Protein AF-W2DTQ2-F1 (afdb_monomer_lite)

Secondary structure (DSSP, 8-state):
---TTSPPTTSHHHHHHHHHHHHHHHHTT--EEEEEE--SSTT---EEEEEEEE-HHHHTSHHHHHHHHHHHHTSTT--EEEEETTEEEEE-SHHHHHHHHHHHHHHS----GGGGSSSS----

Structure (mmCIF, N/CA/C/O backbone):
data_AF-W2DTQ2-F1
#
_entry.id   AF-W2DTQ2-F1
#
loop_
_atom_site.group_PDB
_atom_site.id
_atom_site.type_symbol
_atom_site.label_atom_id
_atom_site.label_alt_id
_atom_site.label_comp_id
_atom_site.label_asym_id
_atom_site.label_entity_id
_atom_site.label_seq_id
_atom_site.pdbx_PDB_ins_code
_atom_site.Cartn_x
_atom_site.Cartn_y
_atom_site.Cartn_z
_atom_site.occupancy
_atom_site.B_iso_or_equiv
_atom_site.auth_seq_id
_atom_site.auth_comp_id
_atom_site.auth_asym_id
_atom_site.auth_atom_id
_atom_site.pdbx_PDB_model_num
ATOM 1 N N . MET A 1 1 ? 3.758 5.801 -0.368 1.00 63.28 1 MET A N 1
ATOM 2 C CA . MET A 1 1 ? 4.680 6.924 -0.637 1.00 63.28 1 MET A CA 1
ATOM 3 C C . MET A 1 1 ? 6.118 6.471 -0.472 1.00 63.28 1 MET A C 1
ATOM 5 O O . MET A 1 1 ? 6.414 5.742 0.471 1.00 63.28 1 MET A O 1
ATOM 9 N N . ARG A 1 2 ? 6.974 6.878 -1.415 1.00 70.88 2 ARG A N 1
ATOM 10 C CA . ARG A 1 2 ? 8.402 6.535 -1.449 1.00 70.88 2 ARG A CA 1
ATOM 11 C C . ARG A 1 2 ? 9.193 7.260 -0.356 1.00 70.88 2 ARG A C 1
ATOM 13 O O . ARG A 1 2 ? 8.832 8.379 0.010 1.00 70.88 2 ARG A O 1
ATOM 20 N N . ALA A 1 3 ? 10.290 6.655 0.081 1.00 70.38 3 ALA A N 1
ATOM 21 C CA . ALA A 1 3 ? 11.305 7.315 0.891 1.00 70.38 3 ALA A CA 1
ATOM 22 C C . ALA A 1 3 ? 12.194 8.241 0.029 1.00 70.38 3 ALA A C 1
ATOM 24 O O . ALA A 1 3 ? 12.260 8.075 -1.190 1.00 70.38 3 ALA A O 1
ATOM 25 N N . PRO A 1 4 ? 12.928 9.195 0.628 1.00 62.72 4 PRO A N 1
ATOM 26 C CA . PRO A 1 4 ? 13.914 10.011 -0.090 1.00 62.72 4 PRO A CA 1
ATOM 27 C C . PRO A 1 4 ? 15.046 9.184 -0.721 1.00 62.72 4 PRO A C 1
ATOM 29 O O . PRO A 1 4 ? 15.583 9.582 -1.748 1.00 62.72 4 PRO A O 1
ATOM 32 N N . ASP A 1 5 ? 15.364 8.037 -0.115 1.00 63.12 5 ASP A N 1
ATOM 33 C CA . ASP A 1 5 ? 16.403 7.086 -0.542 1.00 63.12 5 ASP A CA 1
ATOM 34 C C . ASP A 1 5 ? 15.857 5.984 -1.479 1.00 63.12 5 ASP A C 1
ATOM 36 O O . ASP A 1 5 ? 16.544 5.035 -1.858 1.00 63.12 5 ASP A O 1
ATOM 40 N N . ASP A 1 6 ? 14.577 6.058 -1.859 1.00 57.47 6 ASP A N 1
ATOM 41 C CA . ASP A 1 6 ? 14.066 5.177 -2.903 1.00 57.47 6 ASP A CA 1
ATOM 42 C C . ASP A 1 6 ? 14.686 5.525 -4.260 1.00 57.47 6 ASP A C 1
ATOM 44 O O . ASP A 1 6 ? 14.939 6.691 -4.577 1.00 57.47 6 ASP A O 1
ATOM 48 N N . ALA A 1 7 ? 14.894 4.494 -5.088 1.00 61.19 7 ALA A N 1
ATOM 49 C CA . ALA A 1 7 ? 15.262 4.693 -6.482 1.00 61.19 7 ALA A CA 1
ATOM 50 C C . ALA A 1 7 ? 14.224 5.601 -7.166 1.00 61.19 7 ALA A C 1
ATOM 52 O O . ALA A 1 7 ? 13.090 5.752 -6.694 1.00 61.19 7 ALA A O 1
ATOM 53 N N . ALA A 1 8 ? 14.605 6.222 -8.286 1.00 65.25 8 ALA A N 1
ATOM 54 C CA . ALA A 1 8 ? 13.706 7.100 -9.032 1.00 65.25 8 ALA A CA 1
ATOM 55 C C . ALA A 1 8 ? 12.325 6.438 -9.228 1.00 65.25 8 ALA A C 1
ATOM 57 O O . ALA A 1 8 ? 12.242 5.229 -9.423 1.00 65.25 8 ALA A O 1
ATOM 58 N N . ALA A 1 9 ? 11.236 7.218 -9.198 1.00 58.84 9 ALA A N 1
ATOM 59 C CA . ALA A 1 9 ? 9.863 6.680 -9.222 1.00 58.84 9 ALA A CA 1
ATOM 60 C C . ALA A 1 9 ? 9.577 5.744 -10.417 1.00 58.84 9 ALA A C 1
ATOM 62 O O . ALA A 1 9 ? 8.736 4.858 -10.314 1.00 58.84 9 ALA A O 1
ATOM 63 N N . PHE A 1 10 ? 10.308 5.898 -11.524 1.00 66.12 10 PHE A N 1
ATOM 64 C CA . PHE A 1 10 ? 10.242 5.033 -12.711 1.00 66.12 10 PHE A CA 1
ATOM 65 C C . PHE A 1 10 ? 11.546 4.257 -12.962 1.00 66.12 10 PHE A C 1
ATOM 67 O O . PHE A 1 10 ? 11.753 3.708 -14.038 1.00 66.12 10 PHE A O 1
ATOM 74 N N . GLY A 1 11 ? 12.435 4.217 -11.970 1.00 70.06 11 GLY A N 1
ATOM 75 C CA . GLY A 1 11 ? 13.646 3.410 -11.980 1.00 70.06 11 GLY A CA 1
ATOM 76 C C . GLY A 1 11 ? 13.314 1.921 -11.944 1.00 70.06 11 GLY A C 1
ATOM 77 O O . GLY A 1 11 ? 12.298 1.507 -11.382 1.00 70.06 11 GLY A O 1
ATOM 78 N N . VAL A 1 12 ? 14.186 1.120 -12.553 1.00 76.06 12 VAL A N 1
ATOM 79 C CA . VAL A 1 12 ? 13.974 -0.320 -12.757 1.00 76.06 12 VAL A CA 1
ATOM 80 C C . VAL A 1 12 ? 13.713 -1.044 -11.434 1.00 76.06 12 VAL A C 1
ATOM 82 O O . VAL A 1 12 ? 12.747 -1.799 -11.346 1.00 76.06 12 VAL A O 1
ATOM 85 N N . ASP A 1 13 ? 14.499 -0.753 -10.394 1.00 78.56 13 ASP A N 1
ATOM 86 C CA . ASP A 1 13 ? 14.393 -1.407 -9.085 1.00 78.56 13 ASP A C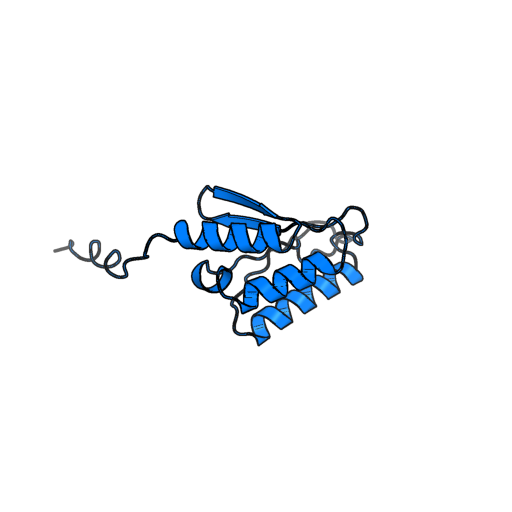A 1
ATOM 87 C C . ASP A 1 13 ? 13.073 -1.097 -8.370 1.00 78.56 13 ASP A C 1
ATOM 89 O O . ASP A 1 13 ? 12.388 -2.002 -7.899 1.00 78.56 13 ASP A O 1
ATOM 93 N N . TYR A 1 14 ? 12.651 0.172 -8.353 1.00 76.00 14 TYR A N 1
ATOM 94 C CA . TYR A 1 14 ? 11.390 0.550 -7.711 1.00 76.00 14 TYR A CA 1
ATOM 95 C C . TYR A 1 14 ? 10.185 -0.031 -8.463 1.00 76.00 14 TYR A C 1
ATOM 97 O O . TYR A 1 14 ? 9.237 -0.523 -7.854 1.00 76.00 14 TYR A O 1
ATOM 105 N N . GLN A 1 15 ? 10.237 -0.053 -9.798 1.00 84.69 15 GLN A N 1
ATOM 106 C CA . GLN A 1 15 ? 9.197 -0.683 -10.612 1.00 84.69 15 GLN A CA 1
ATOM 107 C C . GLN A 1 15 ? 9.151 -2.208 -10.421 1.00 84.69 15 GLN A C 1
ATOM 109 O O . GLN A 1 15 ? 8.066 -2.787 -10.476 1.00 84.69 15 GLN A O 1
ATOM 114 N N . ALA A 1 16 ? 10.292 -2.868 -10.193 1.00 85.06 16 ALA A N 1
ATOM 115 C CA . ALA A 1 16 ? 10.333 -4.286 -9.844 1.00 85.06 16 ALA A CA 1
ATOM 116 C C . ALA A 1 16 ? 9.641 -4.539 -8.497 1.00 85.06 16 ALA A C 1
ATOM 118 O O . ALA A 1 16 ? 8.721 -5.354 -8.444 1.00 85.06 16 ALA A O 1
ATOM 119 N N . GLU A 1 17 ? 9.964 -3.757 -7.462 1.00 84.06 17 GLU A N 1
ATOM 120 C CA . GLU A 1 17 ? 9.322 -3.880 -6.146 1.00 84.06 17 GLU A CA 1
ATOM 121 C C . GLU A 1 17 ? 7.799 -3.673 -6.209 1.00 84.06 17 GLU A C 1
ATOM 123 O O . GLU A 1 17 ? 7.040 -4.410 -5.579 1.00 84.06 17 GLU A O 1
ATOM 128 N N . LEU A 1 18 ? 7.326 -2.691 -6.986 1.00 84.56 18 LEU A N 1
ATOM 129 C CA . LEU A 1 18 ? 5.889 -2.443 -7.148 1.00 84.56 18 LEU A CA 1
ATOM 130 C C . LEU A 1 18 ? 5.180 -3.585 -7.895 1.00 84.56 18 LEU A C 1
ATOM 132 O O . LEU A 1 18 ? 4.041 -3.922 -7.562 1.00 84.56 18 LEU A O 1
ATOM 136 N N . ARG A 1 19 ? 5.843 -4.218 -8.874 1.00 86.75 19 ARG A N 1
ATOM 137 C CA . ARG A 1 19 ? 5.313 -5.411 -9.555 1.00 86.75 19 ARG A CA 1
ATOM 138 C C . ARG A 1 19 ? 5.290 -6.628 -8.638 1.00 86.75 19 ARG A C 1
ATOM 140 O O . ARG A 1 19 ? 4.317 -7.375 -8.678 1.00 86.75 19 ARG A O 1
ATOM 147 N N . GLU A 1 20 ? 6.315 -6.821 -7.813 1.00 87.81 20 GLU A N 1
ATOM 148 C CA . GLU A 1 20 ? 6.352 -7.904 -6.826 1.00 87.81 20 GLU A CA 1
ATOM 149 C C . GLU A 1 20 ? 5.269 -7.737 -5.761 1.00 87.81 20 GLU A C 1
ATOM 151 O O . GLU A 1 20 ? 4.603 -8.707 -5.401 1.00 87.81 20 GLU A O 1
ATOM 156 N N . LEU A 1 21 ? 5.054 -6.514 -5.266 1.00 84.56 21 LEU A N 1
ATOM 157 C CA . LEU A 1 21 ? 3.953 -6.219 -4.349 1.00 84.56 21 LEU A CA 1
ATOM 158 C C . LEU A 1 21 ? 2.609 -6.554 -5.002 1.00 84.56 21 LEU A C 1
ATOM 160 O O . LEU A 1 21 ? 1.766 -7.201 -4.379 1.00 84.56 21 LEU A O 1
ATOM 164 N N . LYS A 1 22 ? 2.439 -6.163 -6.273 1.00 85.50 22 LYS A N 1
ATOM 165 C CA . LYS A 1 22 ? 1.219 -6.447 -7.024 1.00 85.50 22 LYS A CA 1
ATOM 166 C C . LYS A 1 22 ? 0.959 -7.955 -7.136 1.00 85.50 22 LYS A C 1
ATOM 168 O O . LYS A 1 22 ? -0.114 -8.425 -6.772 1.00 85.50 22 LYS A O 1
ATOM 173 N N . GLN A 1 23 ? 1.962 -8.710 -7.574 1.00 87.12 23 GLN A N 1
ATOM 174 C CA . GLN A 1 23 ? 1.858 -10.161 -7.747 1.00 87.12 23 GLN A CA 1
ATOM 175 C C . GLN A 1 23 ? 1.578 -10.890 -6.430 1.00 87.12 23 GLN A C 1
ATOM 177 O O . GLN A 1 23 ? 0.781 -11.824 -6.409 1.00 87.12 23 GLN A O 1
ATOM 182 N N . GLN A 1 24 ? 2.193 -10.461 -5.324 1.00 85.06 24 GLN A N 1
ATOM 183 C CA . GLN A 1 24 ? 1.933 -11.045 -4.005 1.00 85.06 24 GLN A CA 1
ATOM 184 C C . GLN A 1 24 ? 0.498 -10.796 -3.539 1.00 85.06 24 GLN A C 1
ATOM 186 O O . GLN A 1 24 ? -0.131 -11.705 -3.001 1.00 85.06 24 GLN A O 1
ATOM 191 N N . ALA A 1 25 ? -0.035 -9.592 -3.761 1.00 82.56 25 ALA A N 1
ATOM 192 C CA . ALA A 1 25 ? -1.416 -9.288 -3.410 1.00 82.56 25 ALA A CA 1
ATOM 193 C C . ALA A 1 25 ? -2.403 -10.110 -4.255 1.00 82.56 25 ALA A C 1
ATOM 195 O O . ALA A 1 25 ? -3.287 -10.762 -3.703 1.00 82.56 25 ALA A O 1
ATOM 196 N N . GLU A 1 26 ? -2.206 -10.167 -5.574 1.00 83.69 26 GLU A N 1
ATOM 197 C CA . GLU A 1 26 ? -3.055 -10.963 -6.471 1.00 83.69 26 GLU A CA 1
ATOM 198 C C . GLU A 1 26 ? -2.976 -12.466 -6.166 1.00 83.69 26 GLU A C 1
ATOM 200 O O . GLU A 1 26 ? -4.003 -13.140 -6.115 1.00 83.69 26 GLU A O 1
ATOM 205 N N . GLY A 1 27 ? -1.776 -12.994 -5.894 1.00 82.00 27 GLY A N 1
ATOM 206 C CA . GLY A 1 27 ? -1.573 -14.395 -5.509 1.00 82.00 27 GLY A CA 1
ATOM 207 C C . GLY A 1 27 ? -2.229 -14.764 -4.175 1.00 82.00 27 GLY A C 1
ATOM 208 O O . GLY A 1 27 ? -2.575 -15.921 -3.954 1.00 82.00 27 GLY A O 1
ATOM 209 N N . ALA A 1 28 ? -2.457 -13.777 -3.309 1.00 78.81 28 ALA A N 1
ATOM 210 C CA . ALA A 1 28 ? -3.209 -13.922 -2.069 1.00 78.81 28 ALA A CA 1
ATOM 211 C C . ALA A 1 28 ? -4.731 -13.723 -2.242 1.00 78.81 28 ALA A C 1
ATOM 213 O O . ALA A 1 28 ? -5.461 -13.687 -1.250 1.00 78.81 28 ALA A O 1
ATOM 214 N N . GLY A 1 29 ? -5.217 -13.590 -3.481 1.00 78.38 29 GLY A N 1
ATOM 215 C CA . GLY A 1 29 ? -6.630 -13.370 -3.794 1.00 78.38 29 GLY A CA 1
ATOM 216 C C . GLY A 1 29 ? -7.108 -11.939 -3.542 1.00 78.38 29 GLY A C 1
ATOM 217 O O . GLY A 1 29 ? -8.314 -11.704 -3.502 1.00 78.38 29 GLY A O 1
ATOM 218 N N . ILE A 1 30 ? -6.186 -10.987 -3.360 1.00 80.62 30 ILE A N 1
ATOM 219 C CA . ILE A 1 30 ? -6.517 -9.583 -3.127 1.00 80.62 30 ILE A CA 1
ATOM 220 C C . ILE A 1 30 ? -6.633 -8.874 -4.476 1.00 80.62 30 ILE A C 1
ATOM 222 O O . ILE A 1 30 ? -5.668 -8.779 -5.238 1.00 80.62 30 ILE A O 1
ATOM 226 N N . GLN A 1 31 ? -7.807 -8.321 -4.757 1.00 80.62 31 GLN A N 1
ATOM 227 C CA . GLN A 1 31 ? -8.034 -7.509 -5.943 1.00 80.62 31 GLN A CA 1
ATOM 228 C C . GLN A 1 31 ? -7.481 -6.097 -5.717 1.00 80.62 31 GLN A C 1
ATOM 230 O O . GLN A 1 31 ? -8.032 -5.305 -4.950 1.00 80.62 31 GLN A O 1
ATOM 235 N N . ILE A 1 32 ? -6.386 -5.785 -6.409 1.00 81.81 32 ILE A N 1
ATOM 236 C CA . ILE A 1 32 ? -5.722 -4.479 -6.387 1.00 81.81 32 ILE A CA 1
ATOM 237 C C . ILE A 1 32 ? -5.754 -3.850 -7.781 1.00 81.81 32 ILE A C 1
ATOM 239 O O . ILE A 1 32 ? -5.470 -4.502 -8.784 1.00 81.81 32 ILE A O 1
ATOM 243 N N . SER A 1 33 ? -6.069 -2.563 -7.851 1.00 82.62 33 SER A N 1
ATOM 244 C CA . SER A 1 33 ? -5.999 -1.774 -9.083 1.00 82.62 33 SER A CA 1
ATOM 245 C C . SER A 1 33 ? -4.847 -0.776 -8.965 1.00 82.62 33 SER A C 1
ATOM 247 O O . SER A 1 33 ? -4.954 0.175 -8.193 1.00 82.62 33 SER A O 1
ATOM 249 N N . PRO A 1 34 ? -3.715 -0.996 -9.651 1.00 84.00 34 PRO A N 1
ATOM 250 C CA . PRO A 1 34 ? -2.606 -0.051 -9.630 1.00 84.00 34 PRO A CA 1
ATOM 251 C C . PRO A 1 34 ? -2.916 1.221 -10.426 1.00 84.00 34 PRO A C 1
ATOM 253 O O . PRO A 1 34 ? -3.488 1.154 -11.515 1.00 84.00 34 PRO A O 1
ATOM 256 N N . SER A 1 35 ? -2.442 2.361 -9.930 1.00 82.06 35 SER A N 1
ATOM 257 C CA . SER A 1 35 ? -2.428 3.617 -10.680 1.00 82.06 35 SER A CA 1
ATOM 258 C C . SER A 1 35 ? -1.151 3.722 -11.522 1.00 82.06 35 SER A C 1
ATOM 260 O O . SER A 1 35 ? -0.039 3.437 -11.060 1.00 82.06 35 SER A O 1
ATOM 262 N N . PHE A 1 36 ? -1.308 4.159 -12.770 1.00 80.19 36 PHE A N 1
ATOM 263 C CA . PHE A 1 36 ? -0.211 4.351 -13.716 1.00 80.19 36 PHE A CA 1
ATOM 264 C C . PHE A 1 36 ? -0.070 5.822 -14.089 1.00 80.19 36 PHE A C 1
ATOM 266 O O . PHE A 1 36 ? -1.060 6.501 -14.351 1.00 80.19 36 PHE A O 1
ATOM 273 N N . ALA A 1 37 ? 1.171 6.295 -14.167 1.00 78.81 37 ALA A N 1
ATOM 274 C CA . ALA A 1 37 ? 1.489 7.557 -14.820 1.00 78.81 37 ALA A CA 1
ATOM 275 C C . ALA A 1 37 ? 1.984 7.268 -16.236 1.00 78.81 37 ALA A C 1
ATOM 277 O O . ALA A 1 37 ? 2.889 6.452 -16.421 1.00 78.81 37 ALA A O 1
ATOM 278 N N . VAL A 1 38 ? 1.405 7.955 -17.219 1.00 73.38 38 VAL A N 1
ATOM 279 C CA . VAL A 1 38 ? 1.851 7.946 -18.615 1.00 73.38 38 VAL A CA 1
ATOM 280 C C . VAL A 1 38 ? 2.340 9.350 -18.943 1.00 73.38 38 VAL A C 1
ATOM 282 O O . VAL A 1 38 ? 1.653 10.325 -18.644 1.00 73.38 38 VAL A O 1
ATOM 285 N N . PHE A 1 39 ? 3.533 9.457 -19.520 1.00 70.81 39 PHE A N 1
ATOM 286 C CA . PHE A 1 39 ? 4.107 10.736 -19.923 1.00 70.81 39 PHE A CA 1
ATOM 287 C C . PHE A 1 39 ? 4.064 10.871 -21.437 1.00 70.81 39 PHE A C 1
ATOM 289 O O . PHE A 1 39 ? 4.364 9.923 -22.157 1.00 70.81 39 PHE A O 1
ATOM 296 N N . ASP A 1 40 ? 3.742 12.072 -21.907 1.00 64.44 40 ASP A N 1
ATOM 297 C CA . ASP A 1 40 ? 3.663 12.405 -23.332 1.00 64.44 40 ASP A CA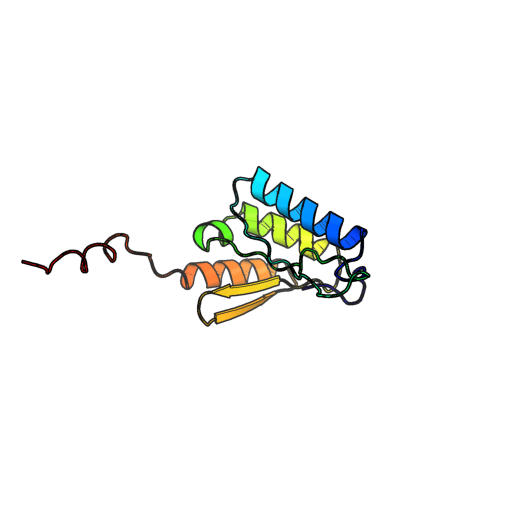 1
ATOM 298 C C . ASP A 1 40 ? 5.046 12.765 -23.909 1.00 64.44 40 ASP A C 1
ATOM 300 O O . ASP A 1 40 ? 5.241 13.783 -24.569 1.00 64.44 40 ASP A O 1
ATOM 304 N N . SER A 1 41 ? 6.068 11.974 -23.565 1.00 65.44 41 SER A N 1
ATOM 305 C CA . SER A 1 41 ? 7.438 12.186 -24.035 1.00 65.44 41 SER A CA 1
ATOM 306 C C . SER A 1 41 ? 8.066 10.869 -24.487 1.00 65.44 41 SER A C 1
ATOM 308 O O . SER A 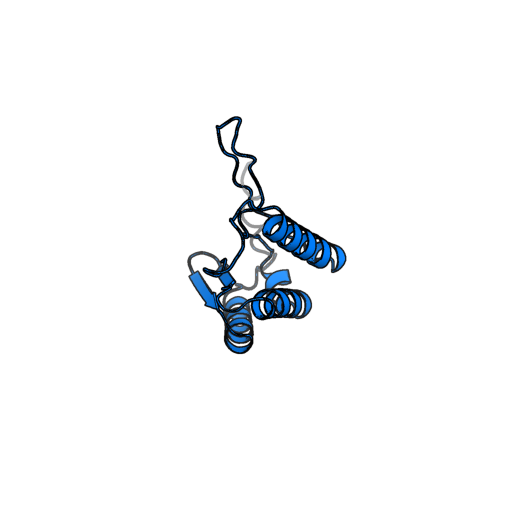1 41 ? 8.037 9.895 -23.732 1.00 65.44 41 SER A O 1
ATOM 310 N N . PRO A 1 42 ? 8.702 10.831 -25.674 1.00 57.50 42 PRO A N 1
ATOM 311 C CA . PRO A 1 42 ? 9.297 9.615 -26.231 1.00 57.50 42 PRO A CA 1
ATOM 312 C C . PRO A 1 42 ? 10.447 9.053 -25.381 1.00 57.50 42 PRO A C 1
ATOM 314 O O . PRO A 1 42 ? 10.801 7.886 -25.526 1.00 57.50 42 PRO A O 1
ATOM 317 N N . SER A 1 43 ? 11.014 9.862 -24.482 1.00 60.12 43 SER A N 1
ATOM 318 C CA . SER A 1 43 ? 12.108 9.470 -23.584 1.00 60.12 43 SER A CA 1
ATOM 319 C C . SER A 1 43 ? 11.636 9.079 -22.178 1.00 60.12 43 SER A C 1
ATOM 321 O O . SER A 1 43 ? 12.454 8.652 -21.365 1.00 60.12 43 SER A O 1
ATOM 323 N N . ALA A 1 44 ? 10.349 9.248 -21.858 1.00 61.12 44 ALA A N 1
ATOM 324 C CA . ALA A 1 44 ? 9.797 8.978 -20.535 1.00 61.12 44 ALA A CA 1
ATOM 325 C C . ALA A 1 44 ? 8.860 7.766 -20.592 1.00 61.12 44 ALA A C 1
ATOM 327 O O . ALA A 1 44 ? 7.680 7.879 -20.917 1.00 61.12 44 ALA A O 1
ATOM 328 N N . SER A 1 45 ? 9.378 6.587 -20.245 1.00 61.91 45 SER A N 1
ATOM 329 C CA . SER A 1 45 ? 8.533 5.415 -20.030 1.00 61.91 45 SER A CA 1
ATOM 330 C C . SER A 1 45 ? 7.693 5.623 -18.768 1.00 61.91 45 SER A C 1
ATOM 332 O O . SER A 1 45 ? 8.240 5.751 -17.670 1.00 61.91 45 SER A O 1
ATOM 334 N N . GLY A 1 46 ? 6.370 5.664 -18.929 1.00 69.00 46 GLY A N 1
ATOM 335 C CA . GLY A 1 46 ? 5.425 5.627 -17.815 1.00 69.00 46 GLY A CA 1
ATOM 336 C C . GLY A 1 46 ? 5.561 4.357 -16.968 1.00 69.00 46 GLY A C 1
ATOM 337 O O . GLY A 1 46 ? 6.258 3.407 -17.332 1.00 69.00 46 GLY A O 1
ATOM 338 N N . GLY A 1 47 ? 4.884 4.317 -15.825 1.00 80.50 47 GLY A N 1
ATOM 339 C CA . GLY A 1 47 ? 4.967 3.179 -14.913 1.00 80.50 47 GLY A CA 1
ATOM 340 C C . GLY A 1 47 ? 4.036 3.288 -13.716 1.00 80.50 47 GLY A C 1
ATOM 341 O O . GLY A 1 47 ? 3.209 4.198 -13.628 1.00 80.50 47 GLY A O 1
ATOM 342 N N . LEU A 1 48 ? 4.172 2.335 -12.796 1.00 81.94 48 LEU A N 1
ATOM 343 C CA . LEU A 1 48 ? 3.403 2.302 -11.555 1.00 81.94 48 LEU A CA 1
ATOM 344 C C . LEU A 1 48 ? 3.771 3.513 -10.695 1.00 81.94 48 LEU A C 1
ATOM 346 O O . LEU A 1 48 ? 4.953 3.778 -10.481 1.00 81.94 48 LEU A O 1
ATOM 350 N N . THR A 1 49 ? 2.773 4.228 -10.177 1.00 81.12 49 THR A N 1
ATOM 351 C CA . THR A 1 49 ? 2.998 5.414 -9.327 1.00 81.12 49 THR A CA 1
ATOM 352 C C . THR A 1 49 ? 3.306 5.058 -7.871 1.00 81.12 49 THR A C 1
ATOM 354 O O . THR A 1 49 ? 3.718 5.919 -7.094 1.00 81.12 49 THR A O 1
ATOM 357 N N . GLY A 1 50 ? 3.098 3.793 -7.491 1.00 78.50 50 GLY A N 1
ATOM 358 C CA . GLY A 1 50 ? 3.109 3.338 -6.100 1.00 78.50 50 GLY A CA 1
ATOM 359 C C . GLY A 1 50 ? 1.777 3.551 -5.375 1.00 78.50 50 GLY A C 1
ATOM 360 O O . GLY A 1 50 ? 1.702 3.319 -4.169 1.00 78.50 50 GLY A O 1
ATOM 361 N N . GLU A 1 51 ? 0.737 3.983 -6.091 1.00 79.81 51 GLU A N 1
ATOM 362 C CA . GLU A 1 51 ? -0.640 4.033 -5.606 1.00 79.81 51 GLU A CA 1
ATOM 363 C C . GLU A 1 51 ? -1.410 2.792 -6.079 1.00 79.81 51 GLU A C 1
ATOM 365 O O . GLU A 1 51 ? -1.322 2.386 -7.242 1.00 79.81 51 GLU A O 1
ATOM 370 N N . PHE A 1 52 ? -2.151 2.181 -5.154 1.00 80.69 52 PHE A N 1
ATOM 371 C CA . PHE A 1 52 ? -2.973 1.001 -5.397 1.00 80.69 52 PHE A CA 1
ATOM 372 C C . PHE A 1 52 ? -4.343 1.205 -4.761 1.00 80.69 52 PHE A C 1
ATOM 374 O O . PHE A 1 52 ? -4.447 1.611 -3.604 1.00 80.69 52 PHE A O 1
ATOM 381 N N . ILE A 1 53 ? -5.386 0.879 -5.512 1.00 79.75 53 ILE A N 1
ATOM 382 C CA . ILE A 1 53 ? -6.775 0.945 -5.076 1.00 79.75 53 ILE A CA 1
ATOM 383 C C . ILE A 1 53 ? -7.225 -0.472 -4.723 1.00 79.75 53 ILE A C 1
ATOM 385 O O . ILE A 1 53 ? -7.064 -1.399 -5.518 1.00 79.75 53 ILE A O 1
ATOM 389 N N . VAL A 1 54 ? -7.795 -0.642 -3.535 1.00 77.56 54 VAL A N 1
ATOM 390 C CA . VAL A 1 54 ? -8.316 -1.918 -3.028 1.00 77.56 54 VAL A CA 1
ATOM 391 C C . VAL A 1 54 ? -9.724 -1.739 -2.492 1.00 77.56 54 VAL A C 1
ATOM 393 O O . VAL A 1 54 ? -10.072 -0.673 -1.985 1.00 77.56 54 VAL A O 1
ATOM 396 N N . SER A 1 55 ? -10.535 -2.794 -2.552 1.00 74.38 55 SER A N 1
ATOM 397 C CA . SER A 1 55 ? -11.822 -2.804 -1.857 1.00 74.38 55 SER A CA 1
ATOM 398 C C . SER A 1 55 ? -11.597 -2.730 -0.349 1.00 74.38 55 SER A C 1
ATOM 400 O O . SER A 1 55 ? -10.786 -3.480 0.196 1.00 74.38 55 SER A O 1
ATOM 402 N N . VAL A 1 56 ? -12.357 -1.881 0.345 1.00 67.00 56 VAL A N 1
ATOM 403 C CA . VAL A 1 56 ? -12.191 -1.660 1.791 1.00 67.00 56 VAL A CA 1
ATOM 404 C C . VAL A 1 56 ? -12.346 -2.961 2.590 1.00 67.00 56 VAL A C 1
ATOM 406 O O . VAL A 1 56 ? -11.553 -3.220 3.489 1.00 67.00 56 VAL A O 1
ATOM 409 N N . ALA A 1 57 ? -13.275 -3.838 2.192 1.00 68.94 57 ALA A N 1
ATOM 410 C CA . ALA A 1 57 ? -13.459 -5.162 2.795 1.00 68.94 57 ALA A CA 1
ATOM 411 C C . ALA A 1 57 ? -12.195 -6.048 2.743 1.00 68.94 57 ALA A C 1
ATOM 413 O O . ALA A 1 57 ? -11.957 -6.840 3.651 1.00 68.94 57 ALA A O 1
ATOM 414 N N . GLN A 1 58 ? -11.368 -5.894 1.705 1.00 70.06 58 GLN A N 1
ATOM 415 C CA . GLN A 1 58 ? -10.104 -6.619 1.558 1.00 70.06 58 GLN A CA 1
ATOM 416 C C . GLN A 1 58 ? -8.966 -5.894 2.279 1.00 70.06 58 GLN A C 1
ATOM 418 O O . GLN A 1 58 ? -8.144 -6.535 2.931 1.00 70.06 58 GLN A O 1
ATOM 423 N N . ALA A 1 59 ? -8.955 -4.557 2.214 1.00 67.62 59 ALA A N 1
ATOM 424 C CA . ALA A 1 59 ? -7.941 -3.700 2.824 1.00 67.62 59 ALA A CA 1
ATOM 425 C C . ALA A 1 59 ? -7.799 -3.925 4.333 1.00 67.62 59 ALA A C 1
ATOM 427 O O . ALA A 1 59 ? -6.706 -3.818 4.878 1.00 67.62 59 ALA A O 1
ATOM 428 N N . VAL A 1 60 ? -8.905 -4.270 4.993 1.00 67.56 60 VAL A N 1
ATOM 429 C CA . VAL A 1 60 ? -8.962 -4.503 6.439 1.00 67.56 60 VAL A CA 1
ATOM 430 C C . VAL A 1 60 ? -8.646 -5.947 6.861 1.00 67.56 60 VAL A C 1
ATOM 432 O O . VAL A 1 60 ? -8.709 -6.279 8.053 1.00 67.56 60 VAL A O 1
ATOM 435 N N . GLY A 1 61 ? -8.333 -6.813 5.893 1.00 70.44 61 GLY A N 1
ATOM 436 C CA . GLY A 1 61 ? -7.973 -8.208 6.108 1.00 70.44 61 GLY A CA 1
ATOM 437 C C . GLY A 1 61 ? -6.518 -8.378 6.569 1.00 70.44 61 GLY A C 1
ATOM 438 O O . GLY A 1 61 ? -5.639 -7.637 6.129 1.00 70.44 61 GLY A O 1
ATOM 439 N N . PRO A 1 62 ? -6.224 -9.389 7.410 1.00 72.75 62 PRO A N 1
ATOM 440 C CA . PRO A 1 62 ? -4.893 -9.583 7.995 1.00 72.75 62 PRO A CA 1
ATOM 441 C C . PRO A 1 62 ? -3.794 -9.767 6.940 1.00 72.75 62 PRO A C 1
ATOM 443 O O . PRO A 1 62 ? -2.668 -9.322 7.141 1.00 72.75 62 PRO A O 1
ATOM 446 N N . VAL A 1 63 ? -4.127 -10.365 5.793 1.00 77.81 63 VAL A N 1
ATOM 447 C CA . VAL A 1 63 ? -3.177 -10.603 4.699 1.00 77.81 63 VAL A CA 1
ATOM 448 C C . VAL A 1 63 ? -2.696 -9.293 4.070 1.00 77.81 63 VAL A C 1
ATOM 450 O O . VAL A 1 63 ? -1.493 -9.111 3.885 1.00 77.81 63 VAL A O 1
ATOM 453 N N . VAL A 1 64 ? -3.607 -8.350 3.801 1.00 74.25 64 VAL A N 1
ATOM 454 C CA . VAL A 1 64 ? -3.253 -7.032 3.248 1.00 74.25 64 VAL A CA 1
ATOM 455 C C . VAL A 1 64 ? -2.390 -6.255 4.239 1.00 74.25 64 VAL A C 1
ATOM 457 O O . VAL A 1 64 ? -1.340 -5.734 3.860 1.00 74.25 64 VAL A O 1
ATOM 460 N N . THR A 1 65 ? -2.774 -6.243 5.518 1.00 75.25 65 THR A N 1
ATOM 461 C CA . THR A 1 65 ? -2.008 -5.581 6.584 1.00 75.25 65 THR A CA 1
ATOM 462 C C . THR A 1 65 ? -0.574 -6.101 6.660 1.00 75.25 65 THR A C 1
ATOM 464 O O . THR A 1 65 ? 0.368 -5.310 6.725 1.00 75.25 65 THR A O 1
ATOM 467 N N . THR A 1 66 ? -0.383 -7.423 6.613 1.00 81.81 66 THR A N 1
ATOM 468 C CA . THR A 1 66 ? 0.952 -8.032 6.644 1.00 81.81 66 THR A CA 1
ATOM 469 C C . THR A 1 66 ? 1.782 -7.651 5.421 1.00 81.81 66 THR A C 1
ATOM 471 O O . THR A 1 66 ? 2.936 -7.258 5.583 1.00 81.81 66 THR A O 1
ATOM 474 N N . LEU A 1 67 ? 1.213 -7.715 4.212 1.00 81.25 67 LEU A N 1
ATOM 475 C CA . LEU A 1 67 ? 1.931 -7.358 2.983 1.00 81.25 67 LEU A CA 1
ATOM 476 C C . LEU A 1 67 ? 2.396 -5.895 2.997 1.00 81.25 67 LEU A C 1
ATOM 478 O O . LEU A 1 67 ? 3.550 -5.607 2.674 1.00 81.25 67 LEU A O 1
ATOM 482 N N . ILE A 1 68 ? 1.529 -4.976 3.430 1.00 79.12 68 ILE A N 1
ATOM 483 C CA . ILE A 1 68 ? 1.853 -3.548 3.521 1.00 79.12 68 ILE A CA 1
ATOM 484 C C . ILE A 1 68 ? 2.924 -3.292 4.588 1.00 79.12 68 ILE A C 1
ATOM 486 O O . ILE A 1 68 ? 3.880 -2.559 4.328 1.00 79.12 68 ILE A O 1
ATOM 490 N N . ALA A 1 69 ? 2.800 -3.912 5.766 1.00 80.50 69 ALA A N 1
ATOM 491 C CA . ALA A 1 69 ? 3.788 -3.774 6.832 1.00 80.50 69 ALA A CA 1
ATOM 492 C C . ALA A 1 69 ? 5.175 -4.252 6.374 1.00 80.50 69 AL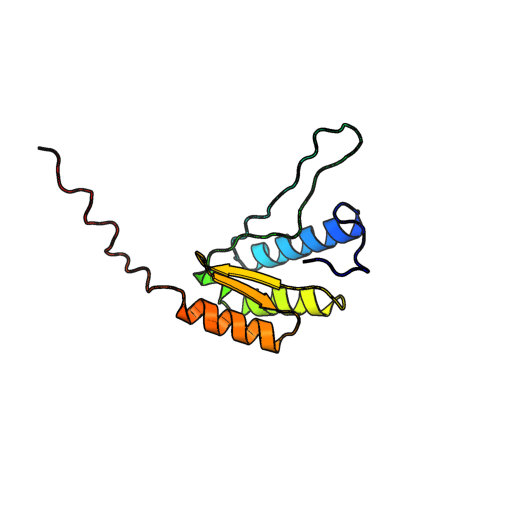A A C 1
ATOM 494 O O . ALA A 1 69 ? 6.158 -3.541 6.563 1.00 80.50 69 ALA A O 1
ATOM 495 N N . VAL A 1 70 ? 5.250 -5.402 5.692 1.00 83.06 70 VAL A N 1
ATOM 496 C CA . VAL A 1 70 ? 6.502 -5.912 5.111 1.00 83.06 70 VAL A CA 1
ATOM 497 C C . VAL A 1 70 ? 7.080 -4.926 4.095 1.00 83.06 70 VAL A C 1
ATOM 499 O O . VAL A 1 70 ? 8.278 -4.652 4.128 1.00 83.06 70 VAL A O 1
ATOM 502 N N . TRP A 1 71 ? 6.256 -4.366 3.206 1.00 80.56 71 TRP A N 1
ATOM 503 C CA . TRP A 1 71 ? 6.717 -3.414 2.192 1.00 80.56 71 TRP A CA 1
ATOM 504 C C . TRP A 1 71 ? 7.279 -2.117 2.794 1.00 80.56 71 TRP A C 1
ATOM 506 O O . TRP A 1 71 ? 8.306 -1.619 2.319 1.00 80.56 71 TRP A O 1
ATOM 516 N N . ILE A 1 72 ? 6.649 -1.599 3.854 1.00 79.56 72 ILE A N 1
ATOM 517 C CA . ILE A 1 72 ? 7.123 -0.416 4.587 1.00 79.56 72 ILE A CA 1
ATOM 518 C C . ILE A 1 72 ? 8.419 -0.721 5.336 1.00 79.56 72 ILE A C 1
ATOM 520 O O . ILE A 1 72 ? 9.375 0.042 5.231 1.00 79.56 72 ILE A O 1
ATOM 524 N N . SER A 1 73 ? 8.502 -1.858 6.032 1.00 78.50 73 SER A N 1
ATOM 525 C CA . SER A 1 73 ? 9.696 -2.226 6.802 1.00 78.50 73 SER A CA 1
ATOM 526 C C . SER A 1 73 ? 10.942 -2.460 5.943 1.00 78.50 73 SER A C 1
ATOM 528 O O . SER A 1 73 ? 12.050 -2.385 6.467 1.00 78.50 73 SER A O 1
ATOM 530 N N . ARG A 1 74 ? 10.798 -2.718 4.635 1.00 79.81 74 ARG A N 1
ATOM 531 C CA . ARG A 1 74 ? 11.940 -2.904 3.721 1.00 79.81 74 ARG A CA 1
ATOM 532 C C . ARG A 1 74 ? 12.780 -1.641 3.521 1.00 79.81 74 ARG A C 1
ATOM 534 O O . ARG A 1 74 ? 13.965 -1.777 3.228 1.00 79.81 74 ARG A O 1
ATOM 541 N N . LYS A 1 75 ? 12.208 -0.439 3.668 1.00 76.31 75 LYS A N 1
ATOM 542 C CA . LYS A 1 75 ? 12.968 0.818 3.589 1.00 76.31 75 LYS A CA 1
ATOM 543 C C . LYS A 1 75 ? 12.424 1.899 4.510 1.00 76.31 75 LYS A C 1
ATOM 545 O O . LYS A 1 75 ? 11.260 2.290 4.431 1.00 76.31 75 LYS A O 1
ATOM 550 N N . THR A 1 76 ? 13.327 2.459 5.305 1.00 68.56 76 THR A N 1
ATOM 551 C CA . THR A 1 76 ? 13.059 3.596 6.184 1.00 68.56 76 THR A CA 1
ATOM 552 C C . THR A 1 76 ? 12.557 4.801 5.385 1.00 68.56 76 THR A C 1
ATOM 554 O O . THR A 1 76 ? 13.177 5.204 4.405 1.00 68.56 76 THR A O 1
ATOM 557 N N . GLY A 1 77 ? 11.438 5.389 5.816 1.00 71.38 77 GLY A N 1
ATOM 558 C CA . GLY A 1 77 ? 10.833 6.573 5.193 1.00 71.38 77 GLY A CA 1
ATOM 559 C C . GLY A 1 77 ? 9.706 6.279 4.199 1.00 71.38 77 GLY A C 1
ATOM 560 O O . GLY A 1 77 ? 9.088 7.220 3.697 1.00 71.38 77 GLY A O 1
ATOM 561 N N . ARG A 1 78 ? 9.398 5.003 3.925 1.00 78.44 78 ARG A N 1
ATOM 562 C CA . ARG A 1 78 ? 8.173 4.637 3.203 1.00 78.44 78 ARG A CA 1
ATOM 563 C C . ARG A 1 78 ? 6.953 4.921 4.072 1.00 78.44 78 ARG A C 1
ATOM 565 O O . ARG A 1 78 ? 6.951 4.638 5.266 1.00 78.44 78 ARG A O 1
ATOM 572 N N . LYS A 1 79 ? 5.903 5.453 3.448 1.00 78.75 79 LYS A N 1
ATOM 573 C CA . LYS A 1 79 ? 4.630 5.741 4.121 1.00 78.75 79 LYS A CA 1
ATOM 574 C C . LYS A 1 79 ? 3.458 5.094 3.403 1.00 78.75 79 LYS A C 1
ATOM 576 O O . LYS A 1 79 ? 3.420 5.089 2.172 1.00 78.75 79 LYS A O 1
ATOM 581 N N . LEU A 1 80 ? 2.480 4.608 4.146 1.00 80.62 80 LEU A N 1
ATOM 582 C CA . LEU A 1 80 ? 1.162 4.260 3.636 1.00 80.62 80 LEU A CA 1
ATOM 583 C C . LEU A 1 80 ? 0.286 5.506 3.680 1.00 80.62 80 LEU A C 1
ATOM 585 O O . LEU A 1 80 ? 0.246 6.170 4.706 1.00 80.62 80 LEU A O 1
ATOM 589 N N . ARG A 1 81 ? -0.438 5.787 2.596 1.00 80.81 81 ARG A N 1
ATOM 590 C CA . ARG A 1 81 ? -1.539 6.752 2.581 1.00 80.81 81 ARG A CA 1
ATOM 591 C C . ARG A 1 81 ? -2.806 5.984 2.234 1.00 80.81 81 ARG A C 1
ATOM 593 O O . ARG A 1 81 ? -2.859 5.363 1.176 1.00 80.81 81 ARG A O 1
ATOM 600 N N . LEU A 1 82 ? -3.777 5.981 3.138 1.00 77.06 82 LEU A N 1
ATOM 601 C CA . LEU A 1 82 ? -5.066 5.323 2.973 1.00 77.06 82 LEU A CA 1
ATOM 602 C C . LEU A 1 82 ? -6.149 6.391 2.855 1.00 77.06 82 LEU A C 1
ATOM 604 O O . LEU A 1 82 ? -6.269 7.243 3.730 1.00 77.06 82 LEU A O 1
ATOM 608 N N . LYS A 1 83 ? -6.957 6.316 1.800 1.00 76.38 83 LYS A N 1
ATOM 609 C CA . LYS A 1 83 ? -8.120 7.181 1.609 1.00 76.38 83 LYS A CA 1
ATOM 610 C C . LYS A 1 83 ? -9.401 6.349 1.689 1.00 76.38 83 LYS A C 1
ATOM 612 O O . LYS A 1 83 ? -9.540 5.379 0.949 1.00 76.38 83 LYS A O 1
ATOM 617 N N . VAL A 1 84 ? -10.321 6.721 2.580 1.00 70.44 84 VAL A N 1
ATOM 618 C CA . VAL A 1 84 ? -11.639 6.087 2.770 1.00 70.44 84 VAL A CA 1
ATOM 619 C C . VAL A 1 84 ? -12.713 7.170 2.674 1.00 70.44 84 VAL A C 1
ATOM 621 O O . VAL A 1 84 ? -12.899 7.958 3.604 1.00 70.44 84 VAL A O 1
ATOM 624 N N . GLY A 1 85 ? -13.401 7.234 1.531 1.00 71.25 85 GLY A N 1
ATOM 625 C CA . GLY A 1 85 ? -14.290 8.356 1.212 1.00 71.25 85 GLY A CA 1
ATOM 626 C C . GLY A 1 85 ? -13.511 9.677 1.190 1.00 71.25 85 GLY A C 1
ATOM 627 O O . GLY A 1 85 ? -12.500 9.792 0.494 1.00 71.25 85 GLY A O 1
ATOM 628 N N . ASP A 1 86 ? -13.955 10.645 1.990 1.00 73.31 86 ASP A N 1
ATOM 629 C CA . ASP A 1 86 ? -13.282 11.935 2.191 1.00 73.31 86 ASP A CA 1
ATOM 630 C C . ASP A 1 86 ? -12.180 11.905 3.263 1.00 73.31 86 ASP A C 1
ATOM 632 O O . ASP A 1 86 ? -11.425 12.868 3.399 1.00 73.31 86 ASP A O 1
ATOM 636 N N . ASN A 1 87 ? -12.053 10.809 4.018 1.00 70.31 87 ASN A N 1
ATOM 637 C CA . ASN A 1 87 ? -11.044 10.692 5.066 1.00 70.31 87 ASN A CA 1
ATOM 638 C C . ASN A 1 87 ? -9.726 10.189 4.492 1.00 70.31 87 ASN A C 1
ATOM 640 O O . ASN A 1 87 ? -9.689 9.231 3.717 1.00 70.31 87 ASN A O 1
ATOM 644 N N . GLU A 1 88 ? -8.634 10.795 4.932 1.00 79.50 88 GLU A N 1
ATOM 645 C CA . GLU A 1 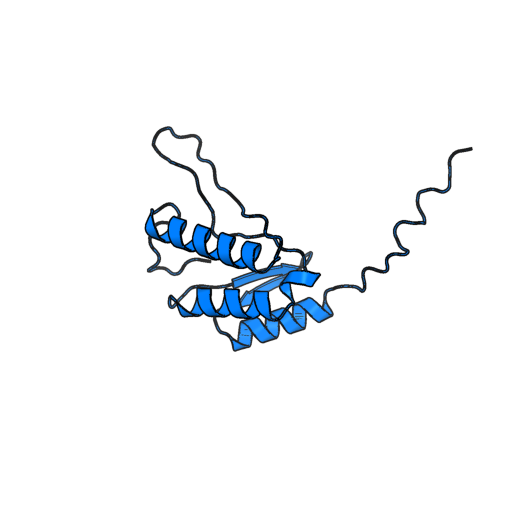88 ? -7.291 10.418 4.535 1.00 79.50 88 GLU A CA 1
ATOM 646 C C . GLU A 1 88 ? -6.403 10.217 5.752 1.00 79.50 88 GLU A C 1
ATOM 648 O O . GLU A 1 88 ? -6.408 11.009 6.692 1.00 79.50 88 GLU A O 1
ATOM 653 N N . PHE A 1 89 ? -5.618 9.150 5.702 1.00 79.69 89 PHE A N 1
ATOM 654 C CA . PHE A 1 89 ? -4.759 8.723 6.783 1.00 79.69 89 PHE A CA 1
ATOM 655 C C . PHE A 1 89 ? -3.364 8.380 6.269 1.00 79.69 89 PHE A C 1
ATOM 657 O O . PHE A 1 89 ? -3.225 7.817 5.184 1.00 79.69 89 PHE A O 1
ATOM 664 N N . GLU A 1 90 ? -2.332 8.668 7.061 1.00 82.06 90 GLU A N 1
ATOM 665 C CA . GLU A 1 90 ? -0.941 8.320 6.761 1.00 82.06 90 GLU A CA 1
ATOM 666 C C . GLU A 1 90 ? -0.351 7.466 7.894 1.00 82.06 90 GLU A C 1
ATOM 668 O O . GLU A 1 90 ? -0.626 7.728 9.061 1.00 82.06 90 GLU A O 1
ATOM 673 N N . ALA A 1 91 ? 0.437 6.441 7.559 1.00 81.44 91 ALA A N 1
ATOM 674 C CA . ALA A 1 91 ? 1.131 5.585 8.525 1.00 81.44 91 ALA A CA 1
ATOM 675 C C . ALA A 1 91 ? 2.543 5.232 8.052 1.00 81.44 91 ALA A C 1
ATOM 677 O O . ALA A 1 91 ? 2.780 5.059 6.855 1.00 81.44 91 ALA A O 1
ATOM 678 N N . GLN A 1 92 ? 3.482 5.094 8.987 1.00 78.12 92 GLN A N 1
ATOM 679 C CA . GLN A 1 92 ? 4.884 4.754 8.696 1.00 78.12 92 GLN A CA 1
ATOM 680 C C . GLN A 1 92 ? 5.400 3.580 9.529 1.00 78.12 92 GLN A C 1
ATOM 682 O O . GLN A 1 92 ? 6.433 2.995 9.210 1.00 78.12 92 GLN A O 1
ATOM 687 N N . THR A 1 93 ? 4.675 3.209 10.580 1.00 76.31 93 THR A N 1
ATOM 688 C CA . THR A 1 93 ? 5.003 2.096 11.468 1.00 76.31 93 THR A CA 1
ATOM 689 C C . THR A 1 93 ? 3.922 1.025 11.430 1.00 76.31 93 THR A C 1
ATOM 691 O O . THR A 1 93 ? 2.780 1.277 11.048 1.00 76.31 93 THR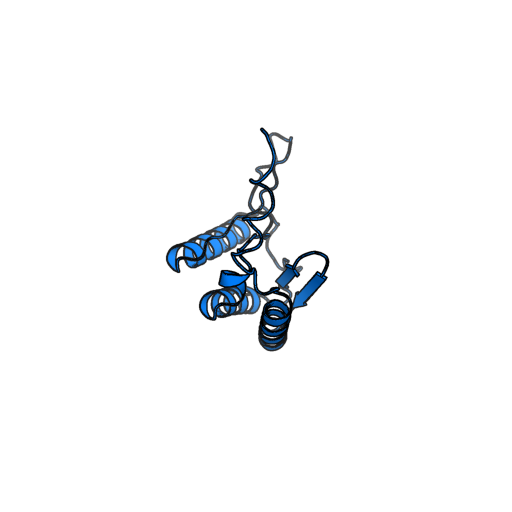 A O 1
ATOM 694 N N . LYS A 1 94 ? 4.269 -0.192 11.858 1.00 74.31 94 LYS A N 1
ATOM 695 C CA . LYS A 1 94 ? 3.299 -1.286 11.969 1.00 74.31 94 LYS A CA 1
ATOM 696 C C . LYS A 1 94 ? 2.115 -0.910 12.871 1.00 74.31 94 LYS A C 1
ATOM 698 O O . LYS A 1 94 ? 0.980 -1.183 12.505 1.00 74.31 94 LYS A O 1
ATOM 703 N N . GLU A 1 95 ? 2.380 -0.265 14.003 1.00 78.56 95 GLU A N 1
ATOM 704 C CA . GLU A 1 95 ? 1.355 0.148 14.970 1.00 78.56 95 GLU A CA 1
ATOM 705 C C . GLU A 1 95 ? 0.390 1.179 14.376 1.00 78.56 95 GLU A C 1
ATOM 707 O O . GLU A 1 95 ? -0.824 1.049 14.526 1.00 78.56 95 GLU A O 1
ATOM 712 N N . GLU A 1 96 ? 0.912 2.160 13.634 1.00 79.81 96 GLU A N 1
ATOM 713 C CA . GLU A 1 96 ? 0.077 3.117 12.907 1.00 79.81 96 GLU A CA 1
ATOM 714 C C . GLU A 1 96 ? -0.749 2.420 11.824 1.00 79.81 96 GLU A C 1
ATOM 716 O O . GLU A 1 96 ? -1.928 2.721 11.685 1.00 79.81 96 GLU A O 1
ATOM 721 N N . ILE A 1 97 ? -0.180 1.456 11.090 1.00 78.12 97 ILE A N 1
ATOM 722 C CA . ILE A 1 97 ? -0.928 0.677 10.093 1.00 78.12 97 ILE A CA 1
ATOM 723 C C . ILE A 1 97 ? -2.072 -0.087 10.771 1.00 78.12 97 ILE A C 1
ATOM 725 O O . ILE A 1 97 ? -3.206 0.004 10.310 1.00 78.12 97 ILE A O 1
ATOM 729 N N . ASP A 1 98 ? -1.814 -0.802 11.869 1.00 79.25 98 ASP A N 1
ATOM 730 C CA . ASP A 1 98 ? -2.857 -1.521 12.612 1.00 79.25 98 ASP A CA 1
ATOM 731 C C . ASP A 1 98 ? -3.961 -0.565 13.098 1.00 79.25 98 ASP A C 1
ATOM 733 O O . ASP A 1 98 ? -5.150 -0.872 12.971 1.00 79.25 98 ASP A O 1
ATOM 737 N N . PHE A 1 99 ? -3.586 0.626 13.578 1.00 80.62 99 PHE A N 1
ATOM 738 C CA . PHE A 1 99 ? -4.533 1.669 13.972 1.00 80.62 99 PHE A CA 1
ATOM 739 C C . PHE A 1 99 ? -5.358 2.191 12.787 1.00 80.62 99 PHE A C 1
ATOM 741 O O . PHE A 1 99 ? -6.578 2.324 12.900 1.00 80.62 99 PHE A O 1
ATOM 748 N N . LEU A 1 100 ? -4.731 2.437 11.632 1.00 78.50 100 LEU A N 1
ATOM 749 C CA . LEU A 1 100 ? -5.430 2.872 10.422 1.00 78.50 100 LEU A CA 1
ATOM 750 C C . LEU A 1 100 ? -6.403 1.821 9.913 1.00 78.50 100 LEU A C 1
ATOM 752 O O . LEU A 1 100 ? -7.508 2.161 9.498 1.00 78.50 100 LEU A O 1
ATOM 756 N N . ILE A 1 101 ? -6.023 0.548 9.972 1.00 76.69 101 ILE A N 1
ATOM 757 C CA . ILE A 1 101 ? -6.907 -0.551 9.599 1.00 76.69 101 ILE A CA 1
ATOM 758 C C . ILE A 1 101 ? -8.085 -0.653 10.571 1.00 76.69 101 ILE A C 1
ATOM 760 O O . ILE A 1 101 ? -9.218 -0.834 10.127 1.00 76.69 101 ILE A O 1
ATOM 764 N N . ALA A 1 102 ? -7.855 -0.499 11.878 1.00 79.69 102 ALA A N 1
ATOM 765 C CA . ALA A 1 102 ? -8.932 -0.459 12.863 1.00 79.69 102 ALA A CA 1
ATOM 766 C C . ALA A 1 102 ? -9.901 0.704 12.589 1.00 79.69 102 ALA A C 1
ATOM 768 O O . ALA A 1 102 ? -11.107 0.485 12.527 1.00 79.69 102 ALA A O 1
ATOM 769 N N . LYS A 1 103 ? -9.379 1.905 12.313 1.00 76.19 103 LYS A N 1
ATOM 770 C CA . LYS A 1 103 ? -10.183 3.078 11.938 1.00 76.19 103 LYS A CA 1
ATOM 771 C C . LYS A 1 103 ? -10.953 2.869 10.640 1.00 76.19 103 LYS A C 1
ATOM 773 O O . LYS A 1 103 ? -12.133 3.186 10.569 1.00 76.19 103 LYS A O 1
ATOM 778 N N . ALA A 1 104 ? -10.318 2.289 9.626 1.00 72.62 104 ALA A N 1
ATOM 779 C CA . ALA A 1 104 ? -10.969 1.987 8.360 1.00 72.62 104 ALA A CA 1
ATOM 780 C C . ALA A 1 104 ? -12.135 1.004 8.537 1.00 72.62 104 ALA A C 1
ATOM 782 O O . ALA A 1 104 ? -13.157 1.196 7.891 1.00 72.62 104 ALA A O 1
ATOM 783 N N . LYS A 1 105 ? -12.022 0.013 9.440 1.00 72.50 105 LYS A N 1
ATOM 784 C CA . LYS A 1 105 ? -13.125 -0.904 9.795 1.00 72.50 105 LYS A CA 1
ATOM 785 C C . LYS A 1 105 ? -14.323 -0.174 10.398 1.00 72.50 105 LYS A C 1
ATOM 787 O O . LYS A 1 105 ? -15.449 -0.523 10.074 1.00 72.50 105 LYS A O 1
ATOM 792 N N . GLU A 1 106 ? -14.084 0.826 11.246 1.00 73.62 106 GLU A N 1
ATOM 793 C CA . GLU A 1 106 ? -15.146 1.659 11.836 1.00 73.62 106 GLU A CA 1
ATOM 794 C C . GLU A 1 106 ? -15.822 2.564 10.791 1.00 73.62 106 GLU A C 1
ATOM 796 O O . GLU A 1 106 ? -16.987 2.921 10.938 1.00 73.62 106 GLU A O 1
ATOM 801 N N . LEU A 1 107 ? -15.083 2.939 9.742 1.00 68.56 107 LEU A N 1
ATOM 802 C CA . LEU A 1 107 ? -15.534 3.825 8.666 1.00 68.56 107 LEU A CA 1
ATOM 803 C C . LEU A 1 107 ? -16.152 3.091 7.477 1.00 68.56 107 LEU A C 1
ATOM 805 O O . LEU A 1 107 ? -16.641 3.756 6.567 1.00 68.56 107 LEU A O 1
ATOM 809 N N . VAL A 1 108 ? -16.132 1.755 7.451 1.00 59.50 108 VAL A N 1
ATOM 810 C CA . VAL A 1 108 ? -16.983 0.993 6.534 1.00 59.50 108 VAL A CA 1
ATOM 811 C C . VAL A 1 108 ? -18.396 1.147 7.090 1.00 59.50 108 VAL A C 1
ATOM 813 O O . VAL A 1 108 ? -18.692 0.508 8.103 1.00 59.50 108 VAL A O 1
ATOM 816 N N . PRO A 1 109 ? -19.290 1.975 6.507 1.00 53.41 109 PRO A N 1
ATOM 817 C CA . PRO A 1 109 ? -20.697 1.766 6.794 1.00 53.41 109 PRO A CA 1
ATOM 818 C C . PRO A 1 109 ? -20.961 0.302 6.460 1.00 53.41 109 PRO A C 1
ATOM 820 O O . PRO A 1 109 ? -20.443 -0.191 5.456 1.00 53.41 109 PRO A O 1
ATOM 823 N N . VAL A 1 110 ? -21.716 -0.406 7.302 1.00 46.66 110 VAL A N 1
ATOM 824 C CA . VAL A 1 110 ? -22.389 -1.628 6.862 1.00 46.66 110 VAL A CA 1
ATOM 825 C C . VAL A 1 110 ? -23.001 -1.263 5.514 1.00 46.66 110 VAL A C 1
ATOM 827 O O . VAL A 1 110 ? -23.921 -0.450 5.458 1.00 46.66 110 VAL A O 1
ATOM 830 N N . ILE A 1 111 ? -22.392 -1.725 4.419 1.00 44.75 111 ILE A N 1
ATOM 831 C CA . ILE A 1 111 ? -22.989 -1.614 3.099 1.00 44.75 111 ILE A CA 1
ATOM 832 C C . ILE A 1 111 ? -24.146 -2.584 3.217 1.00 44.75 111 ILE A C 1
ATOM 834 O O . ILE A 1 111 ? -23.973 -3.791 3.060 1.00 44.75 111 ILE A O 1
ATOM 838 N N . ASP A 1 112 ? -25.278 -2.059 3.668 1.00 42.25 112 ASP A N 1
ATOM 839 C CA . ASP A 1 112 ? -26.507 -2.806 3.771 1.00 42.25 112 ASP A CA 1
ATOM 840 C C . ASP A 1 112 ? -26.871 -3.163 2.325 1.00 42.25 112 ASP A C 1
ATOM 842 O O . ASP A 1 112 ? -27.080 -2.256 1.510 1.00 42.25 112 ASP A O 1
ATOM 846 N N . PRO A 1 113 ? -26.882 -4.454 1.948 1.00 47.69 113 PRO A N 1
ATOM 847 C CA . PRO A 1 113 ? -27.165 -4.869 0.574 1.00 47.69 113 PRO A CA 1
ATOM 848 C C . PRO A 1 113 ? -28.592 -4.503 0.126 1.00 47.69 113 PRO A C 1
ATOM 850 O O . PRO A 1 113 ? -28.957 -4.745 -1.021 1.00 47.69 113 PRO A O 1
ATOM 853 N N . ASP A 1 114 ? -29.407 -3.923 1.011 1.00 46.06 114 ASP A N 1
ATOM 854 C CA . ASP A 1 114 ? -30.783 -3.519 0.743 1.00 46.06 114 ASP A CA 1
ATOM 855 C C . ASP A 1 114 ? -30.918 -2.128 0.084 1.00 46.06 114 ASP A C 1
ATOM 857 O O . ASP A 1 114 ? -31.958 -1.815 -0.494 1.00 46.06 114 ASP A O 1
ATOM 861 N N . GLN A 1 115 ? -29.865 -1.298 0.064 1.00 45.81 115 GLN A N 1
ATOM 862 C CA . GLN A 1 115 ? -29.929 0.033 -0.570 1.00 45.81 115 GLN A CA 1
ATOM 863 C C . GLN A 1 115 ? -29.953 0.015 -2.112 1.00 45.81 115 GLN A C 1
ATOM 865 O O . GLN A 1 115 ? -30.217 1.048 -2.720 1.00 45.81 115 GLN A O 1
ATOM 870 N N . GLU A 1 116 ? -29.768 -1.138 -2.765 1.00 45.56 116 GLU A N 1
ATOM 871 C CA . GLU A 1 116 ? -29.911 -1.265 -4.229 1.00 45.56 116 GLU A CA 1
ATOM 872 C C . GLU A 1 116 ? -31.381 -1.425 -4.685 1.00 45.56 116 GLU A C 1
ATOM 874 O O . GLU A 1 116 ? -31.686 -1.297 -5.869 1.00 45.56 116 GLU A O 1
ATOM 879 N N . ARG A 1 117 ? -32.337 -1.673 -3.774 1.00 49.06 117 ARG A N 1
ATOM 880 C CA . ARG A 1 117 ? -33.715 -2.047 -4.159 1.00 49.06 117 ARG A CA 1
ATOM 881 C C . ARG A 1 117 ? -34.747 -0.922 -4.227 1.00 49.06 117 ARG A C 1
ATOM 883 O O . ARG A 1 117 ? -35.883 -1.197 -4.606 1.00 49.06 117 ARG A O 1
ATOM 890 N N . VAL A 1 118 ? -34.393 0.325 -3.918 1.00 50.19 118 VAL A N 1
ATOM 891 C CA . VAL A 1 118 ? -35.384 1.421 -3.851 1.00 50.19 118 VAL A CA 1
ATOM 892 C C . VAL A 1 118 ? -35.506 2.286 -5.112 1.00 50.19 118 VAL A C 1
ATOM 894 O O . VAL A 1 118 ? -36.442 3.075 -5.180 1.00 50.19 118 VAL A O 1
ATOM 897 N N . ASP A 1 119 ? -34.667 2.101 -6.141 1.00 48.69 119 ASP A N 1
ATOM 898 C CA . ASP A 1 119 ? -34.738 2.912 -7.381 1.00 48.69 119 ASP A CA 1
ATOM 899 C C . ASP A 1 119 ? -35.303 2.159 -8.611 1.00 48.69 119 ASP A C 1
ATOM 901 O O . ASP A 1 119 ? -35.479 2.720 -9.686 1.00 48.69 119 ASP A O 1
ATOM 905 N N . GLN A 1 120 ? -35.666 0.878 -8.474 1.00 46.19 120 GLN A N 1
ATOM 906 C CA . GLN A 1 120 ? -36.258 0.072 -9.564 1.00 46.19 120 GLN A CA 1
ATOM 907 C C . GLN A 1 120 ? -37.797 0.037 -9.527 1.00 46.19 120 GLN A C 1
ATOM 909 O O . GLN A 1 120 ? -38.426 -0.885 -10.044 1.00 46.19 120 GLN A O 1
ATOM 914 N N . GLY A 1 121 ? -38.420 1.038 -8.908 1.00 51.31 121 GLY A N 1
ATOM 915 C CA . GLY A 1 121 ? -39.864 1.100 -8.722 1.00 51.31 121 GLY A CA 1
ATOM 916 C C . GLY A 1 121 ? -40.435 2.464 -9.056 1.00 51.31 121 GLY A C 1
ATOM 917 O O . GLY A 1 121 ? -40.962 3.097 -8.158 1.00 51.31 121 GLY A O 1
ATOM 918 N N . LEU A 1 122 ? -40.340 2.913 -10.311 1.00 52.56 122 LEU A N 1
ATOM 919 C CA . LEU A 1 122 ? -41.373 3.739 -10.951 1.00 52.56 122 LEU A CA 1
ATOM 920 C C . LEU A 1 122 ? -41.037 3.958 -12.440 1.00 52.56 122 LEU A C 1
ATOM 922 O O . LEU A 1 122 ? -40.302 4.868 -12.807 1.00 52.56 122 LEU A O 1
ATOM 926 N N . ASN A 1 123 ? -41.612 3.143 -13.318 1.00 45.34 123 ASN A N 1
ATOM 927 C CA . ASN A 1 123 ? -42.152 3.640 -14.582 1.00 45.34 123 ASN A CA 1
ATOM 928 C C . ASN A 1 123 ? -43.278 2.700 -15.011 1.00 45.34 123 ASN A C 1
ATOM 930 O O . ASN A 1 123 ? -43.095 1.482 -15.041 1.00 45.34 123 ASN A O 1
ATOM 934 N N . GLY A 1 124 ? -44.454 3.303 -15.182 1.00 42.66 124 GLY A N 1
ATOM 935 C CA . GLY A 1 124 ? -45.709 2.645 -15.536 1.00 42.66 124 GLY A CA 1
ATOM 936 C C . GLY A 1 124 ? -45.877 2.416 -17.026 1.00 42.66 124 GLY A C 1
ATOM 937 O O . GLY A 1 124 ? -44.908 2.632 -17.787 1.00 42.66 124 GLY A O 1
#

Sequence (124 aa):
MRAPDDAAAFGVDYQAELRELKQQAEGAGIQISPSFAVFDSPSASGGLTGEFIVSVAQAVGPVVTTLIAVWISRKTGRKLRLKVGDNEFEAQTKEEIDFLIAKAKELVPVIDPDQERVDQGLNG

Radius of gyration: 17.72 Å; chains: 1; bounding box: 62×27×41 Å

Foldseek 3Di:
DDAPPDDDQPDPVNQVLLVVLVVQCVVVVWDKDFDKDDDPDPPDDIGTNSDIDGDLVRCLDPSVLVSVQVSLVVDQRDKDWDDDPPDIDIDRHSVSSNVVSVVSVVSPDPPPVCVVPPPPDDDD

pLDDT: mean 71.96, std 11.72, range [42.25, 87.81]